Protein AF-A0A6B3HLS8-F1 (afdb_monomer_lite)

Sequence (70 aa):
IGMVFQRFNLFPHMTALENVMEAPIQVKGEAKAVARARAEKLLDRVGLADKAKNYPTQLSGGQQQRVAIA

Radius of gyration: 12.21 Å; chains: 1; bounding box: 23×22×44 Å

Secondary structure (DSSP, 8-state):
-----------TTS-HHHHHHHHHHHHH---HHHHHHHHHHHHHHTT-GGGTT--GGGS-HHHHHHHHH-

Structure (mmCIF, N/CA/C/O backbone):
data_AF-A0A6B3HLS8-F1
#
_entry.id   AF-A0A6B3HLS8-F1
#
loop_
_atom_site.group_PDB
_atom_site.id
_atom_site.type_symbol
_atom_site.label_atom_id
_atom_site.label_alt_id
_atom_site.label_comp_id
_atom_site.label_asym_id
_atom_site.label_entity_id
_atom_site.label_seq_id
_atom_site.pdbx_PDB_ins_code
_atom_site.Cartn_x
_atom_site.Cartn_y
_atom_site.Cartn_z
_atom_site.occupancy
_atom_site.B_iso_o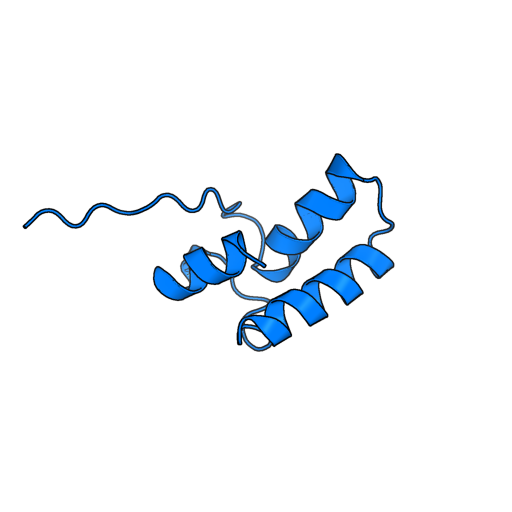r_equiv
_atom_site.auth_seq_id
_atom_site.auth_comp_id
_atom_site.auth_asym_id
_atom_site.auth_atom_id
_atom_site.pdbx_PDB_model_num
ATOM 1 N N . ILE A 1 1 ? -2.462 10.368 29.480 1.00 37.38 1 ILE A N 1
ATOM 2 C CA . ILE A 1 1 ? -2.029 9.279 28.570 1.00 37.38 1 ILE A CA 1
ATOM 3 C C . ILE A 1 1 ? -2.143 9.822 27.150 1.00 37.38 1 ILE A C 1
ATOM 5 O O . ILE A 1 1 ? -3.249 9.929 26.641 1.00 37.38 1 ILE A O 1
ATOM 9 N N . GLY A 1 2 ? -1.043 10.318 26.579 1.00 50.03 2 GLY A N 1
ATOM 10 C CA . GLY A 1 2 ? -1.037 10.901 25.234 1.00 50.03 2 GLY A CA 1
ATOM 11 C C . GLY A 1 2 ? -0.899 9.797 24.194 1.00 50.03 2 GLY A C 1
ATOM 12 O O . GLY A 1 2 ? 0.090 9.072 24.202 1.00 50.03 2 GLY A O 1
ATOM 13 N N . MET A 1 3 ? -1.902 9.633 23.337 1.00 45.66 3 MET A N 1
ATOM 14 C CA . MET A 1 3 ? -1.854 8.673 22.238 1.00 45.66 3 MET A CA 1
ATOM 15 C C . MET A 1 3 ? -0.906 9.226 21.162 1.00 45.66 3 MET A C 1
ATOM 17 O O . MET A 1 3 ? -1.202 10.238 20.530 1.00 45.66 3 MET A O 1
ATOM 21 N N . VAL A 1 4 ? 0.265 8.609 20.996 1.00 49.66 4 VAL A N 1
ATOM 22 C CA . VAL A 1 4 ? 1.217 8.961 19.933 1.00 49.66 4 VAL A C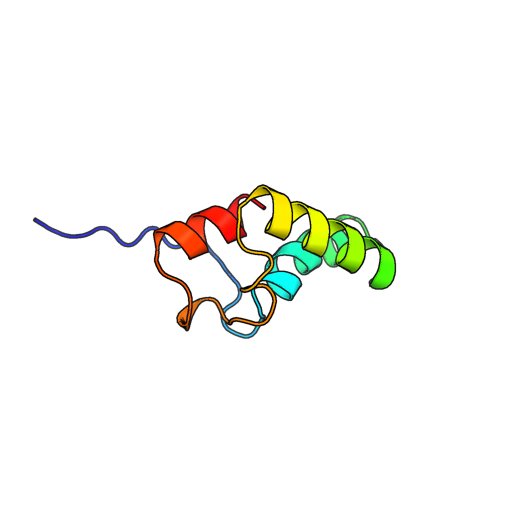A 1
ATOM 23 C C . VAL A 1 4 ? 0.711 8.341 18.635 1.00 49.66 4 VAL A C 1
ATOM 25 O O . VAL A 1 4 ? 0.736 7.124 18.469 1.00 49.66 4 VAL A O 1
ATOM 28 N N . PHE A 1 5 ? 0.239 9.170 17.707 1.00 52.59 5 PHE A N 1
ATOM 29 C CA . PHE A 1 5 ? -0.061 8.723 16.352 1.00 52.59 5 PHE A CA 1
ATOM 30 C C . PHE A 1 5 ? 1.260 8.419 15.637 1.00 52.59 5 PHE A C 1
ATOM 32 O O . PHE A 1 5 ? 2.015 9.334 15.304 1.00 52.59 5 PHE A O 1
ATOM 39 N N . GLN A 1 6 ? 1.557 7.139 15.405 1.00 59.44 6 GLN A N 1
ATOM 40 C CA . GLN A 1 6 ? 2.593 6.757 14.448 1.00 59.44 6 GLN A CA 1
ATOM 41 C C . GLN A 1 6 ? 2.154 7.261 13.068 1.00 59.44 6 GLN A C 1
ATOM 43 O O . GLN A 1 6 ? 1.122 6.851 12.542 1.00 59.44 6 GLN A O 1
ATOM 48 N N . ARG A 1 7 ? 2.906 8.202 12.488 1.00 61.72 7 ARG A N 1
ATOM 49 C CA . ARG A 1 7 ? 2.712 8.595 11.091 1.00 61.72 7 ARG A CA 1
ATOM 50 C C . ARG A 1 7 ? 3.240 7.463 10.222 1.00 61.72 7 ARG A C 1
ATOM 52 O O . ARG A 1 7 ? 4.446 7.299 10.095 1.00 61.72 7 ARG A O 1
ATOM 59 N N . PHE A 1 8 ? 2.342 6.703 9.609 1.00 67.38 8 PHE A N 1
ATOM 60 C CA . PHE A 1 8 ? 2.708 5.600 8.716 1.00 67.38 8 PHE A CA 1
ATOM 61 C C . PHE A 1 8 ? 3.195 6.063 7.329 1.00 67.38 8 PHE A C 1
ATOM 63 O O . PHE A 1 8 ? 3.349 5.235 6.442 1.00 67.38 8 PHE A O 1
ATOM 70 N N . ASN A 1 9 ? 3.428 7.373 7.137 1.00 72.69 9 ASN A N 1
ATOM 71 C CA . ASN A 1 9 ? 3.878 8.007 5.887 1.00 72.69 9 ASN A CA 1
ATOM 72 C C . ASN A 1 9 ? 3.138 7.529 4.621 1.00 72.69 9 ASN A C 1
ATOM 74 O O . ASN A 1 9 ? 3.695 7.564 3.529 1.00 72.69 9 ASN A O 1
ATOM 78 N N . LEU A 1 10 ? 1.876 7.114 4.763 1.00 86.25 10 LEU A N 1
ATOM 79 C CA . LEU A 1 10 ? 1.030 6.749 3.634 1.00 86.25 10 LEU A CA 1
ATOM 80 C C . LEU A 1 10 ? 0.642 8.006 2.854 1.00 86.25 10 LEU A C 1
ATOM 82 O O . LEU A 1 10 ? 0.324 9.044 3.441 1.00 86.25 10 LEU A O 1
ATOM 86 N N . PHE A 1 11 ? 0.609 7.893 1.533 1.00 90.25 11 PHE A N 1
ATOM 87 C CA . PHE A 1 11 ? 0.119 8.915 0.625 1.00 90.25 11 PHE A CA 1
ATOM 88 C C . PHE A 1 11 ? -1.409 9.026 0.766 1.00 90.25 11 PHE A C 1
ATOM 90 O O . PHE A 1 11 ? -2.134 8.104 0.382 1.00 90.25 11 PHE A O 1
ATOM 97 N N . PRO A 1 12 ? -1.942 10.141 1.307 1.00 89.31 12 PRO A N 1
ATOM 98 C CA . PRO A 1 12 ? -3.362 10.253 1.655 1.00 89.31 12 PRO A CA 1
ATOM 99 C C . PRO A 1 12 ? -4.280 10.383 0.433 1.00 89.31 12 PRO A C 1
ATOM 101 O O . PRO A 1 12 ? -5.479 10.148 0.539 1.00 89.31 12 PRO A O 1
ATOM 104 N N . HIS A 1 13 ? -3.718 10.759 -0.716 1.00 91.00 13 HIS A N 1
ATOM 105 C CA . HIS A 1 13 ? -4.413 10.903 -1.996 1.00 91.00 13 HIS A CA 1
ATOM 106 C C . HIS A 1 13 ? -4.405 9.610 -2.829 1.00 91.00 13 HIS A C 1
ATOM 108 O O . HIS A 1 13 ? -4.921 9.597 -3.942 1.00 91.00 13 HIS A O 1
ATOM 114 N N . MET A 1 14 ? -3.824 8.535 -2.293 1.00 93.19 14 MET A N 1
ATOM 115 C CA . MET A 1 14 ? -3.741 7.217 -2.910 1.00 93.19 14 MET A CA 1
ATOM 116 C C . MET A 1 14 ? -4.498 6.203 -2.056 1.00 93.19 14 MET A C 1
ATOM 118 O O . MET A 1 14 ? -4.543 6.308 -0.831 1.00 93.19 14 MET A O 1
ATOM 122 N N . THR A 1 15 ? -5.077 5.198 -2.692 1.00 95.44 15 THR A N 1
ATOM 123 C CA . THR A 1 15 ? -5.673 4.034 -2.029 1.00 95.44 15 THR A CA 1
ATOM 124 C C . THR A 1 15 ? -4.604 3.139 -1.394 1.00 95.44 15 THR A C 1
ATOM 126 O O . THR A 1 15 ? -3.410 3.291 -1.659 1.00 95.44 15 THR A O 1
ATOM 129 N N . ALA A 1 16 ? -5.004 2.185 -0.551 1.00 94.25 16 ALA A N 1
ATOM 130 C CA . ALA A 1 16 ? -4.093 1.202 0.036 1.00 94.25 16 ALA A CA 1
ATOM 131 C C . ALA A 1 16 ? -3.317 0.427 -1.041 1.00 94.25 16 ALA A C 1
ATOM 133 O O . ALA A 1 16 ? -2.116 0.224 -0.907 1.00 94.25 16 ALA A O 1
ATOM 134 N N . LEU A 1 17 ? -3.988 0.053 -2.135 1.00 94.88 17 LEU A N 1
ATOM 135 C CA . LEU A 1 17 ? -3.355 -0.606 -3.274 1.00 94.88 17 LEU A CA 1
ATOM 136 C C . LEU A 1 17 ? -2.313 0.291 -3.938 1.00 94.88 17 LEU A C 1
ATOM 138 O O . LEU A 1 17 ? -1.195 -0.148 -4.177 1.00 94.88 17 LEU A O 1
ATOM 142 N N . GLU A 1 18 ? -2.664 1.545 -4.209 1.00 94.31 18 GLU A N 1
ATOM 143 C CA . GLU A 1 18 ? -1.753 2.501 -4.843 1.00 94.31 18 GLU A CA 1
ATOM 144 C C . GLU A 1 18 ? -0.543 2.806 -3.958 1.00 94.31 18 GLU A C 1
ATOM 146 O O . GLU A 1 18 ? 0.573 2.824 -4.461 1.00 94.31 18 GLU A O 1
ATOM 151 N N . ASN A 1 19 ? -0.731 2.928 -2.642 1.00 94.00 19 ASN A N 1
ATOM 152 C CA . ASN A 1 19 ? 0.367 3.095 -1.687 1.00 94.00 19 ASN A CA 1
ATOM 153 C C . ASN A 1 19 ? 1.388 1.949 -1.766 1.00 94.00 19 ASN A C 1
ATOM 155 O O . ASN A 1 19 ? 2.590 2.200 -1.813 1.00 94.00 19 ASN A O 1
ATOM 159 N N . VAL A 1 20 ? 0.915 0.700 -1.825 1.00 92.38 20 VAL A N 1
ATOM 160 C CA . VAL A 1 20 ? 1.782 -0.487 -1.932 1.00 92.38 20 VAL A CA 1
ATOM 161 C C . VAL A 1 20 ? 2.416 -0.595 -3.328 1.00 92.38 20 VAL A C 1
ATOM 163 O O . VAL A 1 20 ? 3.540 -1.074 -3.472 1.00 92.38 20 VAL A O 1
ATOM 166 N N . MET A 1 21 ? 1.724 -0.133 -4.375 1.00 94.38 21 MET A N 1
ATOM 167 C CA . MET A 1 21 ? 2.235 -0.122 -5.752 1.00 94.38 21 MET A CA 1
ATOM 168 C C . MET A 1 21 ? 3.285 0.964 -6.015 1.00 94.38 21 MET A C 1
ATOM 170 O O . MET A 1 21 ? 4.153 0.758 -6.867 1.00 94.38 21 MET A O 1
ATOM 174 N N . GLU A 1 22 ? 3.207 2.106 -5.331 1.00 90.50 22 GLU A N 1
ATOM 175 C CA . GLU A 1 22 ? 4.005 3.290 -5.661 1.00 90.50 22 GLU A CA 1
ATOM 176 C C . GLU A 1 22 ? 5.507 3.033 -5.498 1.00 90.50 22 GLU A C 1
ATOM 178 O O . GLU A 1 22 ? 6.299 3.380 -6.374 1.00 90.50 22 GLU A O 1
ATOM 183 N N . ALA A 1 23 ? 5.912 2.339 -4.430 1.00 86.25 23 ALA A N 1
ATOM 184 C CA . ALA A 1 23 ? 7.320 2.028 -4.194 1.00 86.25 23 ALA A CA 1
ATOM 185 C C . ALA A 1 23 ? 7.934 1.120 -5.291 1.00 86.25 23 ALA A C 1
ATOM 187 O O . ALA A 1 23 ? 8.976 1.487 -5.838 1.00 86.25 23 ALA A O 1
ATOM 188 N N . PRO A 1 24 ? 7.331 -0.023 -5.686 1.00 86.44 24 PRO A N 1
ATOM 189 C CA . PRO A 1 24 ? 7.796 -0.817 -6.829 1.00 86.44 24 PRO A CA 1
ATOM 190 C C . PRO A 1 24 ? 7.866 -0.049 -8.156 1.00 86.44 24 PRO A C 1
ATOM 192 O O . PRO A 1 24 ? 8.819 -0.230 -8.913 1.00 86.44 24 PRO A O 1
ATOM 195 N N . ILE A 1 25 ? 6.885 0.810 -8.446 1.00 90.94 25 ILE A N 1
ATOM 196 C CA . ILE A 1 25 ? 6.840 1.554 -9.714 1.00 90.94 25 ILE A CA 1
ATOM 197 C C . ILE A 1 25 ? 7.939 2.618 -9.748 1.00 90.94 25 ILE A C 1
ATOM 199 O O . ILE A 1 25 ? 8.722 2.648 -10.693 1.00 90.94 25 ILE A O 1
ATOM 203 N N . GLN A 1 26 ? 8.039 3.459 -8.716 1.00 86.00 26 GLN A N 1
ATOM 204 C CA . GLN A 1 26 ? 8.973 4.589 -8.709 1.00 86.00 26 GLN A CA 1
ATOM 205 C C . GLN A 1 26 ? 10.420 4.161 -8.454 1.00 86.00 26 GLN A C 1
ATOM 207 O O . GLN A 1 26 ? 11.339 4.679 -9.080 1.00 86.00 26 GLN A O 1
ATOM 212 N N . VAL A 1 27 ? 10.641 3.216 -7.533 1.00 85.12 27 VAL A N 1
ATOM 213 C CA . VAL A 1 27 ? 12.000 2.832 -7.114 1.00 85.12 27 VAL A CA 1
ATOM 214 C C . VAL A 1 27 ? 12.592 1.772 -8.036 1.00 85.12 27 VAL A C 1
ATOM 216 O O . VAL A 1 27 ? 13.782 1.815 -8.335 1.00 85.12 27 VAL A O 1
ATOM 219 N N . LYS A 1 28 ? 11.784 0.798 -8.474 1.00 85.12 28 LYS A N 1
ATOM 220 C CA . LYS A 1 28 ? 12.261 -0.329 -9.295 1.00 85.12 28 LYS A CA 1
ATOM 221 C C . LYS A 1 28 ? 11.896 -0.212 -10.773 1.00 85.12 28 LYS A C 1
ATOM 223 O O . LYS A 1 28 ? 12.351 -1.043 -11.554 1.00 85.12 28 LYS A O 1
ATOM 228 N N . GLY A 1 29 ? 11.084 0.773 -11.161 1.00 89.94 29 GLY A N 1
ATOM 229 C CA . GLY A 1 29 ? 10.610 0.907 -12.539 1.00 89.94 29 GLY A CA 1
ATOM 230 C C . GLY A 1 29 ? 9.711 -0.252 -12.978 1.00 89.94 29 GLY A C 1
ATOM 231 O O . GLY A 1 29 ? 9.642 -0.552 -14.169 1.00 89.94 29 GLY A O 1
ATOM 232 N N . GLU A 1 30 ? 9.065 -0.957 -12.039 1.00 91.62 30 GLU A N 1
ATOM 233 C CA . GLU A 1 30 ? 8.199 -2.088 -12.379 1.00 91.62 30 GLU A CA 1
ATOM 234 C C . GLU A 1 30 ? 6.983 -1.610 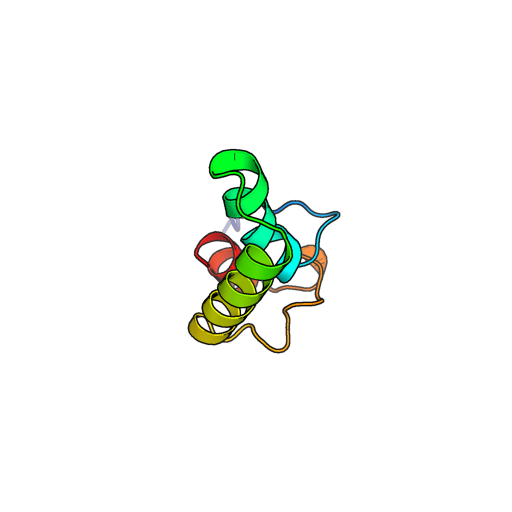-13.192 1.00 91.62 30 GLU A C 1
ATOM 236 O O . GLU A 1 30 ? 6.366 -0.582 -12.902 1.00 91.62 30 GLU A O 1
ATOM 241 N N . ALA A 1 31 ? 6.595 -2.387 -14.208 1.00 93.81 31 ALA A N 1
ATOM 242 C CA . ALA A 1 31 ? 5.403 -2.085 -14.990 1.00 93.81 31 ALA A CA 1
ATOM 243 C C . ALA A 1 31 ? 4.157 -2.093 -14.090 1.00 93.81 31 ALA A C 1
ATOM 245 O O . ALA A 1 31 ? 3.977 -2.990 -13.262 1.00 93.81 31 ALA A O 1
ATOM 246 N N . LYS A 1 32 ? 3.242 -1.141 -14.306 1.00 89.94 32 LYS A N 1
ATOM 247 C CA . LYS A 1 32 ? 2.044 -0.948 -13.468 1.00 89.94 32 LYS A CA 1
ATOM 248 C C . LYS A 1 32 ? 1.221 -2.227 -13.263 1.00 89.94 32 LYS A C 1
ATOM 250 O O . LYS A 1 32 ? 0.707 -2.452 -12.172 1.00 89.94 32 LYS A O 1
ATOM 255 N N . ALA A 1 33 ? 1.116 -3.079 -14.286 1.00 92.62 33 ALA A N 1
ATOM 256 C CA . ALA A 1 33 ? 0.405 -4.357 -14.198 1.00 92.62 33 ALA A CA 1
ATOM 257 C C . ALA A 1 33 ? 1.083 -5.356 -13.238 1.00 92.62 33 ALA A C 1
ATOM 259 O O . ALA A 1 33 ? 0.401 -6.030 -12.467 1.00 92.62 33 ALA A O 1
ATOM 260 N N . VAL A 1 34 ? 2.419 -5.414 -13.243 1.00 92.69 34 VAL A N 1
ATOM 261 C CA . VAL A 1 34 ? 3.211 -6.282 -12.357 1.00 92.69 34 VAL A CA 1
ATOM 262 C C . VAL A 1 34 ? 3.134 -5.777 -10.919 1.00 92.69 34 VAL A C 1
ATOM 264 O O . VAL A 1 34 ? 2.815 -6.549 -10.012 1.00 92.69 34 VAL A O 1
ATOM 267 N N . ALA A 1 35 ? 3.331 -4.470 -10.725 1.00 93.69 35 ALA A N 1
ATOM 268 C CA . ALA A 1 35 ? 3.221 -3.831 -9.417 1.00 93.69 35 ALA A CA 1
ATOM 269 C C . ALA A 1 35 ? 1.829 -4.039 -8.807 1.00 93.69 35 ALA A C 1
ATOM 271 O O . ALA A 1 35 ? 1.716 -4.346 -7.624 1.00 93.69 35 ALA A O 1
ATOM 272 N N . ARG A 1 36 ? 0.770 -3.957 -9.624 1.00 93.69 36 ARG A N 1
ATOM 273 C CA . ARG A 1 36 ? -0.604 -4.220 -9.188 1.00 93.69 36 ARG A CA 1
ATOM 274 C C . ARG A 1 36 ? -0.787 -5.643 -8.672 1.00 93.69 36 ARG A C 1
ATOM 276 O O . ARG A 1 36 ? -1.240 -5.818 -7.547 1.00 93.69 36 ARG A O 1
ATOM 283 N N . ALA A 1 37 ? -0.414 -6.649 -9.463 1.00 93.75 37 ALA A N 1
ATOM 284 C CA . ALA A 1 37 ? -0.569 -8.049 -9.066 1.00 93.75 37 ALA A CA 1
ATOM 285 C C . ALA A 1 37 ? 0.235 -8.376 -7.795 1.00 93.75 37 ALA A C 1
ATOM 287 O O . ALA A 1 37 ? -0.190 -9.166 -6.951 1.00 93.75 37 ALA A O 1
ATOM 288 N N . ARG A 1 38 ? 1.405 -7.747 -7.639 1.00 92.50 38 ARG A N 1
ATOM 289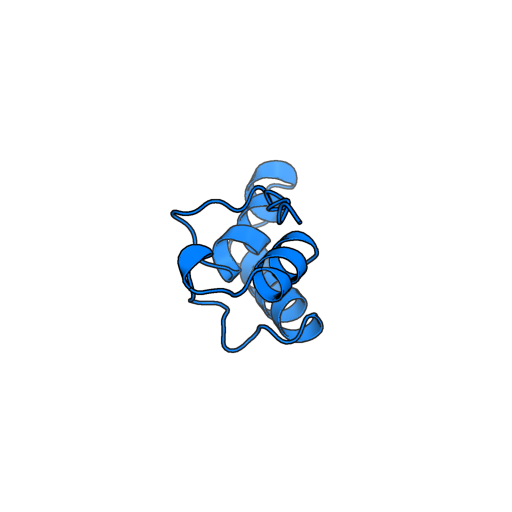 C CA . ARG A 1 38 ? 2.230 -7.850 -6.435 1.00 92.50 38 ARG A CA 1
ATOM 290 C C . ARG A 1 38 ? 1.558 -7.193 -5.228 1.00 92.50 38 ARG A C 1
ATOM 292 O O . ARG A 1 38 ? 1.485 -7.821 -4.176 1.00 92.50 38 ARG A O 1
ATOM 299 N N . ALA A 1 39 ? 1.059 -5.972 -5.380 1.00 93.81 39 ALA A N 1
ATOM 300 C CA . ALA A 1 39 ? 0.390 -5.234 -4.316 1.00 93.81 39 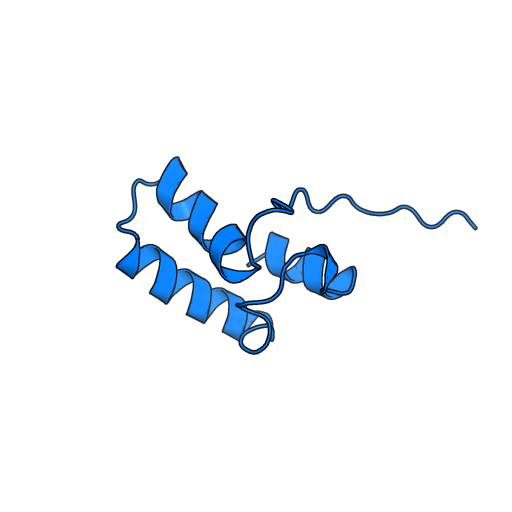ALA A CA 1
ATOM 301 C C . ALA A 1 39 ? -0.898 -5.927 -3.849 1.00 93.81 39 ALA A C 1
ATOM 303 O O . ALA A 1 39 ? -1.136 -6.018 -2.650 1.00 93.81 39 ALA A O 1
ATOM 304 N N . GLU A 1 40 ? -1.680 -6.502 -4.768 1.00 94.31 40 GLU A N 1
ATOM 305 C CA . GLU A 1 40 ? -2.861 -7.309 -4.432 1.00 94.31 40 GLU A CA 1
ATOM 306 C C . GLU A 1 40 ? -2.479 -8.516 -3.556 1.00 94.31 40 GLU A C 1
ATOM 308 O O . GLU A 1 40 ? -3.102 -8.743 -2.521 1.00 94.31 40 GLU A O 1
ATOM 313 N N . LYS A 1 41 ? -1.393 -9.230 -3.888 1.00 94.31 41 LYS A N 1
ATOM 314 C CA . LYS A 1 41 ? -0.878 -10.337 -3.059 1.00 94.31 41 LYS A CA 1
ATOM 315 C C . LYS A 1 41 ? -0.367 -9.884 -1.689 1.00 94.31 41 LYS A C 1
ATOM 317 O O . LYS A 1 41 ? -0.529 -10.604 -0.707 1.00 94.31 41 LYS A O 1
ATOM 322 N N . LEU A 1 42 ? 0.290 -8.727 -1.617 1.00 93.06 42 LEU A N 1
ATOM 323 C CA . LEU A 1 42 ? 0.821 -8.190 -0.359 1.00 93.06 42 LEU A CA 1
ATOM 324 C C . LEU A 1 42 ? -0.314 -7.752 0.568 1.00 93.06 42 LEU A C 1
ATOM 326 O O . LEU A 1 42 ? -0.309 -8.107 1.745 1.00 93.06 42 LEU A O 1
ATOM 330 N N . LEU A 1 43 ? -1.331 -7.085 0.018 1.00 93.94 43 LEU A N 1
ATOM 331 C CA . LEU A 1 43 ? -2.544 -6.726 0.746 1.00 93.94 43 LEU A CA 1
ATOM 332 C C . LEU A 1 43 ? -3.313 -7.952 1.234 1.00 93.94 43 LEU A C 1
ATOM 334 O O . LEU A 1 43 ? -3.772 -7.955 2.375 1.00 93.94 43 LEU A O 1
ATOM 338 N N . ASP A 1 44 ? -3.424 -8.999 0.419 1.00 94.75 44 ASP A N 1
ATOM 339 C CA . ASP A 1 44 ? -4.038 -10.265 0.830 1.00 94.75 44 ASP A CA 1
ATOM 340 C C . ASP A 1 44 ? -3.282 -10.900 2.007 1.00 94.75 44 ASP A C 1
ATOM 342 O O . ASP A 1 44 ? -3.869 -11.227 3.040 1.00 94.75 44 ASP A O 1
ATOM 346 N N . ARG A 1 45 ? -1.945 -10.929 1.935 1.00 93.00 45 ARG A N 1
ATOM 347 C CA . ARG A 1 45 ? -1.088 -11.464 3.002 1.00 93.00 45 ARG A CA 1
ATOM 348 C C . ARG A 1 45 ? -1.245 -10.734 4.338 1.00 93.00 45 ARG A C 1
ATOM 350 O O . ARG A 1 45 ? -1.093 -11.357 5.387 1.00 93.00 45 ARG A O 1
ATOM 357 N N . VAL A 1 46 ? -1.541 -9.433 4.321 1.00 92.69 46 VAL A N 1
ATOM 358 C CA . VAL A 1 46 ? -1.776 -8.637 5.540 1.00 92.69 46 VAL A CA 1
ATOM 359 C C . VAL A 1 46 ? -3.262 -8.520 5.922 1.00 92.69 46 VAL A C 1
ATOM 361 O O . VAL A 1 46 ? -3.611 -7.746 6.824 1.00 92.69 46 VAL A O 1
ATOM 364 N N . GLY A 1 47 ? -4.143 -9.277 5.257 1.00 93.38 47 GLY A N 1
ATOM 365 C CA . GLY A 1 47 ? -5.582 -9.309 5.532 1.00 93.38 47 GLY A CA 1
ATOM 366 C C . GLY A 1 47 ? -6.297 -7.999 5.190 1.00 93.38 47 GLY A C 1
ATOM 367 O O . GLY A 1 47 ? -7.171 -7.551 5.933 1.00 93.38 47 GLY A O 1
ATOM 368 N N . LEU A 1 48 ? -5.872 -7.333 4.114 1.00 94.44 48 LEU A N 1
ATOM 369 C CA . LEU A 1 48 ? -6.405 -6.055 3.634 1.00 94.44 48 LEU A CA 1
ATOM 370 C C . LEU A 1 48 ? -6.854 -6.093 2.167 1.00 94.44 48 LEU A C 1
ATOM 372 O O . LEU A 1 48 ? -7.099 -5.033 1.591 1.00 94.44 48 LEU A O 1
ATOM 376 N N . ALA A 1 49 ? -7.023 -7.279 1.576 1.00 93.00 49 ALA A N 1
ATOM 377 C CA . ALA A 1 49 ? -7.538 -7.434 0.212 1.00 93.00 49 ALA A CA 1
ATOM 378 C C . ALA A 1 49 ? -8.853 -6.654 -0.007 1.00 93.00 49 ALA A C 1
ATOM 380 O O . ALA A 1 49 ? -8.949 -5.840 -0.927 1.00 93.00 49 ALA A O 1
ATOM 381 N N . ASP A 1 50 ? -9.814 -6.774 0.914 1.00 93.75 50 ASP A N 1
ATOM 382 C CA . ASP A 1 50 ? -11.111 -6.072 0.849 1.00 93.75 50 ASP A CA 1
ATOM 383 C C . ASP A 1 50 ? -11.009 -4.549 1.025 1.00 93.75 50 ASP A C 1
ATOM 385 O O . ASP A 1 50 ? -11.968 -3.807 0.807 1.00 93.75 50 ASP A O 1
ATOM 389 N N . LYS A 1 51 ? -9.847 -4.066 1.468 1.00 93.06 51 LYS A N 1
ATOM 390 C CA . LYS A 1 51 ? -9.558 -2.655 1.734 1.00 93.06 51 LYS A CA 1
ATOM 391 C C . LYS A 1 51 ? -8.592 -2.062 0.713 1.00 93.06 51 LYS A C 1
ATOM 393 O O . LYS A 1 51 ? -8.189 -0.915 0.868 1.00 93.06 51 LYS A O 1
ATOM 398 N N . ALA A 1 52 ? -8.275 -2.788 -0.360 1.00 93.56 52 ALA A N 1
ATOM 399 C CA . ALA A 1 52 ? -7.368 -2.339 -1.412 1.00 93.56 52 ALA A CA 1
ATOM 400 C C . ALA A 1 52 ? -7.767 -0.982 -2.020 1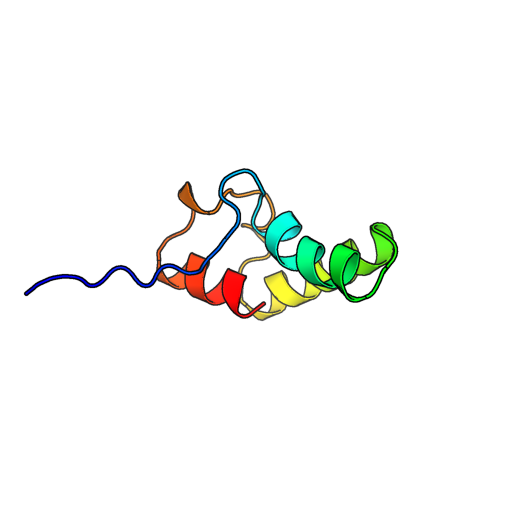.00 93.56 52 ALA A C 1
ATOM 402 O O . ALA A 1 52 ? -6.906 -0.171 -2.343 1.00 93.56 52 ALA A O 1
ATOM 403 N N . LYS A 1 53 ? -9.073 -0.713 -2.132 1.00 95.19 53 LYS A N 1
ATOM 404 C CA . LYS A 1 53 ? -9.618 0.535 -2.695 1.00 95.19 53 LYS A CA 1
ATOM 405 C C . LYS A 1 53 ? -9.853 1.638 -1.658 1.00 95.19 53 LYS A C 1
ATOM 407 O O . LYS A 1 53 ? -10.318 2.712 -2.024 1.00 95.19 53 LYS A O 1
ATOM 412 N N . ASN A 1 54 ? -9.572 1.387 -0.382 1.00 95.38 54 ASN A N 1
ATOM 413 C CA . ASN A 1 54 ? -9.777 2.377 0.668 1.00 95.38 54 ASN A CA 1
ATOM 414 C C . ASN A 1 54 ? -8.596 3.339 0.733 1.00 95.38 54 ASN A C 1
ATOM 416 O O . ASN A 1 54 ? -7.441 2.928 0.624 1.00 95.38 54 ASN A O 1
ATOM 420 N N . TYR A 1 55 ? -8.886 4.610 0.983 1.00 94.19 55 TYR A N 1
ATOM 421 C CA . TYR A 1 55 ? -7.864 5.596 1.313 1.00 94.19 55 TYR A CA 1
ATOM 422 C C . TYR A 1 55 ? -7.364 5.398 2.753 1.00 94.19 55 TYR A C 1
ATOM 424 O O . TYR A 1 55 ? -8.126 4.910 3.594 1.00 94.19 55 TYR A O 1
ATOM 432 N N . PRO A 1 56 ? -6.127 5.814 3.089 1.00 90.75 56 PRO A N 1
ATOM 433 C CA . PRO A 1 56 ? -5.579 5.714 4.442 1.00 90.75 56 PRO A CA 1
ATOM 434 C C . PRO A 1 56 ? -6.492 6.282 5.534 1.00 90.75 56 PRO A C 1
ATOM 436 O O . PRO A 1 56 ? -6.573 5.724 6.624 1.00 90.75 56 PRO A O 1
ATOM 439 N N . THR A 1 57 ? -7.242 7.343 5.232 1.00 90.25 57 THR A N 1
ATOM 440 C CA . THR A 1 57 ? -8.214 7.969 6.145 1.00 90.25 57 THR A CA 1
ATOM 441 C C . THR A 1 57 ? -9.394 7.062 6.509 1.00 90.25 57 THR A C 1
ATOM 443 O O . THR A 1 57 ? -10.035 7.275 7.533 1.00 90.25 57 THR A O 1
ATOM 446 N N . GLN A 1 58 ? -9.673 6.040 5.699 1.00 90.94 58 GLN A N 1
ATOM 447 C CA . GLN A 1 58 ? -10.735 5.050 5.904 1.00 90.94 58 GLN A CA 1
ATOM 448 C C . GLN A 1 58 ? -10.218 3.758 6.560 1.00 90.94 58 GLN A C 1
ATOM 450 O O . GLN A 1 58 ? -10.962 2.779 6.670 1.00 90.94 58 GLN A O 1
ATOM 455 N N . LEU A 1 59 ? -8.941 3.728 6.948 1.00 89.75 59 LEU A N 1
ATOM 456 C CA . LEU A 1 59 ? -8.286 2.607 7.611 1.00 89.75 59 LEU A CA 1
ATOM 457 C C . LEU A 1 59 ? -8.036 2.950 9.081 1.00 89.75 59 LEU A C 1
ATOM 459 O O . LEU A 1 59 ? -7.626 4.065 9.408 1.00 89.75 59 LEU A O 1
ATOM 463 N N . SER A 1 60 ? -8.229 1.978 9.972 1.00 91.50 60 SER A N 1
ATOM 464 C CA . SER A 1 60 ? -7.809 2.116 11.369 1.00 91.50 60 SER A CA 1
ATOM 465 C C . SER A 1 60 ? -6.284 2.222 11.469 1.00 91.50 60 SER A C 1
ATOM 467 O O . SER A 1 60 ? -5.569 1.777 10.572 1.00 91.50 60 SER A O 1
ATOM 469 N N . GLY A 1 61 ? -5.749 2.749 12.574 1.00 89.12 61 GLY A N 1
ATOM 470 C CA . GLY A 1 61 ? -4.294 2.885 12.744 1.00 89.12 61 GLY A CA 1
ATOM 471 C C . GLY A 1 61 ? -3.530 1.565 12.554 1.00 89.12 61 GLY A C 1
ATOM 472 O O . GLY A 1 61 ? -2.522 1.527 11.857 1.00 89.12 61 GLY A O 1
ATOM 473 N N . GLY A 1 62 ? -4.063 0.449 13.067 1.00 90.12 62 GLY A N 1
ATOM 474 C CA . GLY A 1 62 ? -3.464 -0.875 12.855 1.00 90.12 62 GLY A CA 1
ATOM 475 C C . GLY A 1 62 ? -3.551 -1.367 11.404 1.00 90.12 62 GLY A C 1
ATOM 476 O O . GLY A 1 62 ? -2.681 -2.104 10.951 1.00 90.12 62 GLY A O 1
ATOM 477 N N . GLN A 1 63 ? -4.573 -0.954 10.651 1.00 92.06 63 GLN A N 1
ATOM 478 C CA . GLN A 1 63 ? -4.660 -1.236 9.216 1.00 92.06 63 GLN A CA 1
ATOM 479 C C . GLN A 1 63 ? -3.665 -0.377 8.430 1.00 92.06 63 GLN A C 1
ATOM 481 O O . GLN A 1 63 ? -2.976 -0.910 7.570 1.00 92.06 63 GLN A O 1
ATOM 486 N N . GLN A 1 64 ? -3.522 0.910 8.762 1.00 91.38 64 GLN A N 1
ATOM 487 C CA . GLN A 1 64 ? -2.519 1.790 8.151 1.00 91.38 64 GLN A CA 1
ATOM 488 C C . GLN A 1 64 ? -1.096 1.262 8.372 1.00 91.38 64 GLN A C 1
ATOM 490 O O . GLN A 1 64 ? -0.304 1.223 7.435 1.00 91.38 64 GLN A O 1
ATOM 495 N N . GLN A 1 65 ? -0.796 0.765 9.575 1.00 90.19 65 GLN A N 1
ATOM 496 C CA . GLN A 1 65 ? 0.479 0.110 9.862 1.00 90.19 65 GLN A CA 1
ATOM 497 C C . GLN A 1 65 ? 0.716 -1.104 8.960 1.00 90.19 65 GLN A C 1
ATOM 499 O O . GLN A 1 65 ? 1.806 -1.269 8.422 1.00 90.19 65 GLN A O 1
ATOM 504 N N . ARG A 1 66 ? -0.303 -1.950 8.770 1.00 90.12 66 ARG A N 1
ATOM 505 C CA . ARG A 1 66 ? -0.195 -3.121 7.893 1.00 90.12 66 ARG A CA 1
ATOM 506 C C . ARG A 1 66 ? -0.033 -2.745 6.421 1.00 90.12 66 ARG A C 1
ATOM 508 O O . ARG A 1 66 ? 0.728 -3.420 5.745 1.00 90.12 66 ARG A O 1
ATOM 515 N N . VAL A 1 67 ? -0.673 -1.673 5.944 1.00 90.25 67 VAL A N 1
ATOM 516 C CA . VAL A 1 67 ? -0.437 -1.139 4.586 1.00 90.25 67 VAL A CA 1
ATOM 517 C C . VAL A 1 67 ? 0.995 -0.635 4.431 1.00 90.25 67 VAL A C 1
ATOM 519 O O . VAL A 1 67 ? 1.593 -0.862 3.395 1.00 90.25 67 VAL A O 1
ATOM 522 N N . ALA A 1 68 ? 1.568 0.003 5.453 1.00 86.62 68 ALA A N 1
ATOM 523 C CA . ALA A 1 68 ? 2.949 0.485 5.396 1.00 86.62 68 ALA A CA 1
ATOM 524 C C . ALA A 1 68 ? 4.006 -0.639 5.425 1.00 86.62 68 ALA A C 1
ATOM 526 O O . ALA A 1 68 ? 5.159 -0.400 5.074 1.00 86.62 68 ALA A O 1
ATOM 527 N N . ILE A 1 69 ? 3.635 -1.842 5.881 1.00 85.06 69 ILE A N 1
ATOM 528 C CA . ILE A 1 69 ? 4.504 -3.033 5.911 1.00 85.06 69 ILE A CA 1
ATOM 529 C C . ILE A 1 69 ? 4.307 -3.909 4.661 1.00 85.06 69 ILE A C 1
ATOM 531 O O . ILE A 1 69 ? 5.204 -4.684 4.321 1.00 85.06 69 ILE A O 1
ATOM 535 N N . ALA A 1 70 ? 3.134 -3.821 4.026 1.00 82.44 70 ALA A N 1
ATOM 536 C CA . ALA A 1 70 ? 2.787 -4.545 2.805 1.00 82.44 70 ALA A CA 1
ATOM 537 C C . ALA A 1 70 ? 3.620 -4.045 1.622 1.00 82.44 70 ALA A C 1
ATOM 539 O O . ALA A 1 70 ? 4.201 -4.919 0.944 1.00 82.44 70 ALA A O 1
#

Foldseek 3Di:
DDDDQDPLVFDQVDFLLCSQLVCCCPVVVDDSVVSNVVSCVLCVVLVNNVRRRPGPVRDDSVRSNSSSVD

pLDDT: mean 86.82, std 13.03, range [37.38, 95.44]